Protein AF-A0A7S3MG82-F1 (afdb_monomer)

pLDDT: mean 78.29, std 11.86, range [34.5, 92.75]

Secondary structure (DSSP, 8-state):
-HHHHHHHHHHHHS-GGGGHHHHHHHHHH-SS--SEE-HHHHHHHHHHTT--HHHHHHHHHHHGGGSSEEHHHHHHHHSTT-HHHHHHHHHHHHHHH-SS-SSEEEHHHHHHHHHHH-TT-TTHHHHHHHHHTTT--TTSEEEHHHHHHHHHTT--

Sequence (156 aa):
ALEEVMLLNVASQMPLAELDELRALFRSLDLDDSGRLEAIELVAGLQRAGWGISEAQEAAKKLTRLGPVEFSRFVAALLPSKEELLMPYLRDAFNRLDLDGDGYITTQEFRELLAGNLKHTTNISQTVDTMLEGLGDSMQRVSFEDLSAHMGGICV

Nearest PDB structures (foldseek):
  3pm8-assembly1_B  TM=7.255E-01  e=5.024E-07  Plasmodium falciparum K1
  3pm8-assembly1_A  TM=7.465E-01  e=1.095E-06  Plasmodium falciparum K1
  5nin-assembly1_B  TM=4.102E-01  e=6.882E-04  Homo sapiens
  3n51-assembly1_A  TM=3.410E-01  e=3.886E-04  Toxoplasma gondii
  8ka1-assembly4_H  TM=3.765E-01  e=2.948E-03  Homo sapiens

Solvent-accessible surface area (backbone atoms only — not comparable to full-atom values): 8698 Å² total; per-residue (Å²): 108,57,61,57,53,51,32,29,56,31,39,67,68,54,59,66,81,84,37,48,68,59,50,53,51,49,57,71,32,31,83,81,71,76,69,44,37,44,51,69,34,43,25,54,42,34,40,74,74,67,41,53,71,69,56,18,47,53,53,19,51,63,65,34,67,87,43,67,33,36,62,42,53,51,43,27,71,50,33,62,83,36,52,87,72,34,51,65,46,47,51,53,51,46,60,67,42,20,79,87,66,81,63,40,38,41,65,66,42,53,47,52,54,46,55,69,76,43,85,78,59,94,58,54,67,68,51,50,56,63,42,33,71,81,55,28,51,101,81,46,31,32,37,62,64,52,52,49,53,56,52,59,64,68,65,114

Foldseek 3Di:
DLLLLLLLVLLVPDDVVLCVVVVVLVVCLCPVPPQWHALVSQLVSVVVVVDDSVVSNVVSCVLCVVHTHHSSSSSSVCVLLVCVSNVVSSVVSQCVLPPVNPQKHALVSSLVVCVVPPVDDPCSSVVSQVVLVVQPDPRSIHGPVSVVVVSNVVND

Organism: NCBI:txid89044

Structure (mmCIF, N/CA/C/O backbone):
data_AF-A0A7S3MG82-F1
#
_entry.id   AF-A0A7S3MG82-F1
#
loop_
_atom_site.group_PDB
_atom_site.id
_atom_site.type_symbol
_atom_site.label_atom_id
_atom_site.label_alt_id
_atom_site.label_comp_id
_atom_site.label_asym_id
_atom_site.label_entity_id
_atom_site.label_seq_id
_atom_site.pdbx_PDB_ins_code
_atom_site.Cartn_x
_atom_site.Cartn_y
_atom_site.Cartn_z
_atom_site.occupancy
_atom_site.B_iso_or_equiv
_atom_site.auth_seq_id
_atom_site.auth_comp_id
_atom_site.auth_asym_id
_atom_site.auth_atom_id
_atom_site.pdbx_PDB_model_num
ATOM 1 N N . ALA A 1 1 ? 3.582 2.009 8.254 1.00 57.22 1 ALA A N 1
ATOM 2 C CA . ALA A 1 1 ? 3.347 0.619 8.711 1.00 57.22 1 ALA A CA 1
ATOM 3 C C . ALA A 1 1 ? 1.865 0.390 9.031 1.00 57.22 1 ALA A C 1
ATOM 5 O O . ALA A 1 1 ? 1.306 -0.533 8.456 1.00 57.22 1 ALA A O 1
ATOM 6 N N . LEU A 1 2 ? 1.210 1.245 9.840 1.00 65.25 2 LEU A N 1
ATOM 7 C CA . LEU A 1 2 ? -0.262 1.248 9.993 1.00 65.25 2 LEU A CA 1
ATOM 8 C C . LEU A 1 2 ? -0.962 1.378 8.636 1.00 65.25 2 LEU A C 1
ATOM 10 O O . LEU A 1 2 ? -1.816 0.581 8.264 1.00 65.25 2 LEU A O 1
ATOM 14 N N . GLU A 1 3 ? -0.515 2.370 7.879 1.00 71.25 3 GLU A N 1
ATOM 15 C CA . GLU A 1 3 ? -1.000 2.681 6.545 1.00 71.25 3 GLU A CA 1
ATOM 16 C C . GLU A 1 3 ? -0.889 1.495 5.577 1.00 71.25 3 GLU A C 1
ATOM 18 O O . GLU A 1 3 ? -1.847 1.171 4.895 1.00 71.25 3 GLU A O 1
ATOM 23 N N . GLU A 1 4 ? 0.246 0.794 5.562 1.00 72.00 4 GLU A N 1
ATOM 24 C CA . GLU A 1 4 ? 0.472 -0.359 4.682 1.00 72.00 4 GLU A CA 1
ATOM 25 C C . GLU A 1 4 ? -0.527 -1.492 4.971 1.00 72.00 4 GLU A C 1
ATOM 27 O O . GLU A 1 4 ? -1.040 -2.119 4.049 1.00 72.00 4 GLU A O 1
ATOM 32 N N . VAL A 1 5 ? -0.860 -1.716 6.247 1.00 74.62 5 VAL A N 1
ATOM 33 C CA . VAL A 1 5 ? -1.881 -2.689 6.663 1.00 74.62 5 VAL A CA 1
ATOM 34 C C . VAL A 1 5 ? -3.279 -2.236 6.243 1.00 74.62 5 VAL A C 1
ATOM 36 O O . VAL A 1 5 ? -4.046 -3.039 5.712 1.00 74.62 5 VAL A O 1
ATOM 39 N N . MET A 1 6 ? -3.612 -0.964 6.472 1.00 76.31 6 MET A N 1
ATOM 40 C CA . MET A 1 6 ? -4.897 -0.378 6.078 1.00 76.31 6 MET A CA 1
ATOM 41 C C . MET A 1 6 ? -5.099 -0.440 4.565 1.00 76.31 6 MET A C 1
ATOM 43 O O . MET A 1 6 ? -6.121 -0.938 4.103 1.00 76.31 6 MET A O 1
ATOM 47 N N . LEU A 1 7 ? -4.099 -0.016 3.794 1.00 80.31 7 LEU A N 1
ATOM 48 C CA . LEU A 1 7 ? -4.094 -0.073 2.336 1.00 80.31 7 LEU A CA 1
ATOM 49 C C . LEU A 1 7 ? -4.196 -1.504 1.825 1.00 80.31 7 LEU A C 1
ATOM 51 O O . LEU A 1 7 ? -4.923 -1.748 0.870 1.00 80.31 7 LEU A O 1
ATOM 55 N N . LEU A 1 8 ? -3.519 -2.462 2.463 1.00 79.31 8 LEU A N 1
ATOM 56 C CA . LEU A 1 8 ? -3.634 -3.873 2.101 1.00 79.31 8 LEU A CA 1
ATOM 57 C C . LEU A 1 8 ? -5.046 -4.412 2.354 1.00 79.31 8 LEU A C 1
ATOM 59 O O . LEU A 1 8 ? -5.573 -5.160 1.533 1.00 79.31 8 LEU A O 1
ATOM 63 N N . ASN A 1 9 ? -5.658 -4.027 3.474 1.00 81.94 9 ASN A N 1
ATOM 64 C CA . ASN A 1 9 ? -7.028 -4.397 3.809 1.00 81.94 9 ASN A CA 1
ATOM 65 C C . ASN A 1 9 ? -8.051 -3.748 2.865 1.00 81.94 9 ASN A C 1
ATOM 67 O O . ASN A 1 9 ? -9.017 -4.392 2.476 1.00 81.94 9 ASN A O 1
ATOM 71 N N . VAL A 1 10 ? -7.829 -2.496 2.469 1.00 83.06 10 VAL A N 1
ATOM 72 C CA . VAL A 1 10 ? -8.632 -1.820 1.444 1.00 83.06 10 VAL A CA 1
ATOM 73 C C . VAL A 1 10 ? -8.477 -2.541 0.105 1.00 83.06 10 VAL A C 1
ATOM 75 O O . VAL A 1 10 ? -9.463 -2.999 -0.468 1.00 83.06 10 VAL A O 1
ATOM 78 N N . ALA A 1 11 ? -7.239 -2.725 -0.354 1.00 83.19 11 ALA A N 1
ATOM 79 C CA . ALA A 1 11 ? -6.914 -3.362 -1.625 1.00 83.19 11 ALA A CA 1
ATOM 80 C C . ALA A 1 11 ? -7.492 -4.778 -1.757 1.00 83.19 11 ALA A C 1
ATOM 82 O O . ALA A 1 11 ? -7.919 -5.164 -2.841 1.00 83.19 11 ALA A O 1
ATOM 83 N N . SER A 1 12 ? -7.518 -5.560 -0.673 1.00 80.62 12 SER A N 1
ATOM 84 C CA . SER A 1 12 ? -8.061 -6.924 -0.686 1.00 80.62 12 SER A CA 1
ATOM 85 C C . SER A 1 12 ? -9.590 -6.981 -0.771 1.00 80.62 12 SER A C 1
ATOM 87 O O . SER A 1 12 ? -10.135 -8.020 -1.143 1.00 80.62 12 SER A O 1
ATOM 89 N N . GLN A 1 13 ? -10.281 -5.887 -0.442 1.00 77.88 13 GLN A N 1
ATOM 90 C CA . GLN A 1 13 ? -11.743 -5.799 -0.422 1.00 77.88 13 GLN A CA 1
ATOM 91 C C . GLN A 1 13 ? -12.325 -5.083 -1.644 1.00 77.88 13 GLN A C 1
ATOM 93 O O . GLN A 1 13 ? -13.537 -5.126 -1.860 1.00 77.88 13 GLN A O 1
ATOM 98 N N . MET A 1 14 ? -11.484 -4.431 -2.447 1.00 82.44 14 MET A N 1
ATOM 99 C CA . MET A 1 14 ? -11.924 -3.739 -3.652 1.00 82.44 14 MET A CA 1
ATOM 100 C C . MET A 1 14 ? -12.396 -4.724 -4.733 1.00 82.44 14 MET A C 1
ATOM 102 O O . MET A 1 14 ? -11.755 -5.755 -4.971 1.00 82.44 14 MET A O 1
ATOM 106 N N . PRO A 1 15 ? -13.505 -4.421 -5.430 1.00 82.25 15 PRO A N 1
ATOM 107 C CA . PRO A 1 15 ? -13.991 -5.253 -6.514 1.00 82.25 15 PRO A CA 1
ATOM 108 C C . PRO A 1 15 ? -12.998 -5.242 -7.678 1.00 82.25 15 PRO A C 1
ATOM 110 O O . PRO A 1 15 ? -12.499 -4.196 -8.088 1.00 82.25 15 PRO A O 1
ATOM 113 N N . LEU A 1 16 ? -12.767 -6.415 -8.274 1.00 77.12 16 LEU A N 1
ATOM 114 C CA . LEU A 1 16 ? -11.823 -6.574 -9.388 1.00 77.12 16 LEU A CA 1
ATOM 115 C C . LEU A 1 16 ? -12.098 -5.627 -10.566 1.00 77.12 16 LEU A C 1
ATOM 117 O O . LEU A 1 16 ? -11.147 -5.214 -11.218 1.00 77.12 16 LEU A O 1
ATOM 121 N N . ALA A 1 17 ? -13.364 -5.272 -10.809 1.00 81.75 17 ALA A N 1
ATOM 122 C CA . ALA A 1 17 ? -13.763 -4.358 -11.881 1.00 81.75 17 ALA A CA 1
ATOM 123 C C . ALA A 1 17 ? -13.160 -2.951 -11.724 1.00 81.75 17 ALA A C 1
ATOM 125 O O . ALA A 1 17 ? -12.830 -2.305 -12.712 1.00 81.75 17 ALA A O 1
ATOM 126 N N . GLU A 1 18 ? -12.965 -2.479 -10.492 1.00 79.44 18 GLU A N 1
ATOM 127 C CA . GLU A 1 18 ? -12.331 -1.177 -10.240 1.00 79.44 18 GLU A CA 1
ATOM 128 C C . GLU A 1 18 ? -10.801 -1.244 -10.278 1.00 79.44 18 GLU A C 1
ATOM 130 O O . GLU A 1 18 ? -10.115 -0.224 -10.342 1.00 79.44 18 GLU A O 1
ATOM 135 N N . LEU A 1 19 ? -10.256 -2.459 -10.293 1.00 83.50 19 LEU A N 1
ATOM 136 C CA . LEU A 1 19 ? -8.828 -2.727 -10.351 1.00 83.50 19 LEU A CA 1
ATOM 137 C C . LEU A 1 19 ? -8.367 -3.154 -11.748 1.00 83.50 19 LEU A C 1
ATOM 139 O O . LEU A 1 19 ? -7.215 -3.556 -11.889 1.00 83.50 19 LEU A O 1
ATOM 143 N N . ASP A 1 20 ? -9.210 -3.081 -12.782 1.00 85.12 20 ASP A N 1
ATOM 144 C CA . ASP A 1 20 ? -8.892 -3.611 -14.116 1.00 85.12 20 ASP A CA 1
ATOM 145 C C . ASP A 1 20 ? -7.620 -2.989 -14.721 1.00 85.12 20 ASP A C 1
ATOM 147 O O . ASP A 1 20 ? -6.774 -3.708 -15.257 1.00 85.12 20 ASP A O 1
ATOM 151 N N . GLU A 1 21 ? -7.418 -1.678 -14.560 1.00 83.88 21 GLU A N 1
ATOM 152 C CA . GLU A 1 21 ? -6.186 -0.999 -14.989 1.00 83.88 21 GLU A CA 1
ATOM 153 C C . GLU A 1 21 ? -4.953 -1.489 -14.218 1.00 83.88 21 GLU A C 1
ATOM 155 O O . GLU A 1 21 ? -3.914 -1.789 -14.808 1.00 83.88 21 GLU A O 1
ATOM 160 N N . LEU A 1 22 ? -5.072 -1.604 -12.891 1.00 85.69 22 LEU A N 1
ATOM 161 C CA . LEU A 1 22 ? -3.991 -2.058 -12.012 1.00 85.69 22 LEU A CA 1
ATOM 162 C C . LEU A 1 22 ? -3.661 -3.530 -12.264 1.00 85.69 22 LEU A C 1
ATOM 164 O O . LEU A 1 22 ? -2.502 -3.927 -12.216 1.00 85.69 22 LEU A O 1
ATOM 168 N N . ARG A 1 23 ? -4.668 -4.336 -12.594 1.00 87.62 23 ARG A N 1
ATOM 169 C CA . ARG A 1 23 ? -4.534 -5.737 -12.982 1.00 87.62 23 ARG A CA 1
ATOM 170 C C . ARG A 1 23 ? -3.855 -5.881 -14.336 1.00 87.62 23 ARG A C 1
ATOM 172 O O . ARG A 1 23 ? -3.003 -6.754 -14.485 1.00 87.62 23 ARG A O 1
ATOM 179 N N . ALA A 1 24 ? -4.211 -5.053 -15.315 1.00 88.19 24 ALA A N 1
ATOM 180 C CA . ALA A 1 24 ? -3.529 -5.032 -16.605 1.00 88.19 24 ALA A CA 1
ATOM 181 C C . ALA A 1 24 ? -2.055 -4.639 -16.438 1.00 88.19 24 ALA A C 1
ATOM 183 O O . ALA A 1 24 ? -1.180 -5.288 -17.011 1.00 88.19 24 ALA A O 1
ATOM 184 N N . LEU A 1 25 ? -1.777 -3.640 -15.594 1.00 87.44 25 LEU A N 1
ATOM 185 C CA . LEU A 1 25 ? -0.416 -3.238 -15.260 1.00 87.44 25 LEU A CA 1
ATOM 186 C C . LEU A 1 25 ? 0.344 -4.367 -14.557 1.00 87.44 25 LEU A C 1
ATOM 188 O O . LEU A 1 25 ? 1.422 -4.728 -15.015 1.00 87.44 25 LEU A O 1
ATOM 192 N N . PHE A 1 26 ? -0.227 -4.977 -13.518 1.00 89.56 26 PHE A N 1
ATOM 193 C CA . PHE A 1 26 ? 0.391 -6.096 -12.802 1.00 89.56 26 PHE A CA 1
ATOM 194 C C . PHE A 1 26 ? 0.753 -7.241 -13.752 1.00 89.56 26 PHE A C 1
ATOM 196 O O . PHE A 1 26 ? 1.890 -7.689 -13.768 1.00 89.56 26 PHE A O 1
ATOM 203 N N . ARG A 1 27 ? -0.175 -7.643 -14.628 1.00 89.62 27 ARG A N 1
ATOM 204 C CA . ARG A 1 27 ? 0.069 -8.679 -15.647 1.00 89.62 27 ARG A CA 1
ATOM 205 C C . ARG A 1 27 ? 1.128 -8.303 -16.677 1.00 89.62 27 ARG A C 1
ATOM 207 O O . ARG A 1 27 ? 1.721 -9.177 -17.286 1.00 89.62 27 ARG A O 1
ATOM 214 N N . SER A 1 28 ? 1.330 -7.013 -16.930 1.00 89.50 28 SER A N 1
ATOM 215 C CA . SER A 1 28 ? 2.401 -6.563 -17.824 1.00 89.50 28 SER A CA 1
ATOM 216 C C . SER A 1 28 ? 3.787 -6.639 -17.175 1.00 89.50 28 SER A C 1
ATOM 218 O O . SER A 1 28 ? 4.791 -6.597 -17.887 1.00 89.50 28 SER A O 1
ATOM 220 N N . LEU A 1 29 ? 3.824 -6.714 -15.840 1.00 89.50 29 LEU A N 1
ATOM 221 C CA . LEU A 1 29 ? 5.031 -6.830 -15.028 1.00 89.50 29 LEU A CA 1
ATOM 222 C C . LEU A 1 29 ? 5.345 -8.292 -14.687 1.00 89.50 29 LEU A C 1
ATOM 224 O O . LEU A 1 29 ? 6.514 -8.646 -14.695 1.00 89.50 29 LEU A O 1
ATOM 228 N N . ASP A 1 30 ? 4.321 -9.101 -14.414 1.00 91.31 30 ASP A N 1
ATOM 229 C CA . ASP A 1 30 ? 4.398 -10.535 -14.096 1.00 91.31 30 ASP A CA 1
ATOM 230 C C . ASP A 1 30 ? 4.695 -11.327 -15.378 1.00 91.31 30 ASP A C 1
ATOM 232 O O . ASP A 1 30 ? 3.792 -11.688 -16.136 1.00 91.31 30 ASP A O 1
ATOM 236 N N . LEU A 1 31 ? 5.982 -11.483 -15.696 1.00 87.62 31 LEU A N 1
ATOM 237 C CA . LEU A 1 31 ? 6.422 -12.016 -16.988 1.00 87.62 31 LEU A CA 1
ATOM 238 C C . LEU A 1 31 ? 6.310 -13.538 -17.047 1.00 87.62 31 LEU A C 1
ATOM 240 O O . LEU A 1 31 ? 6.239 -14.096 -18.147 1.00 87.62 31 LEU A O 1
ATOM 244 N N . ASP A 1 32 ? 6.332 -14.195 -15.890 1.00 88.62 32 ASP A N 1
ATOM 245 C CA . ASP A 1 32 ? 6.232 -15.644 -15.767 1.00 88.62 32 ASP A CA 1
ATOM 246 C C . ASP A 1 32 ? 4.834 -16.141 -15.355 1.00 88.62 32 ASP A C 1
ATOM 248 O O . ASP A 1 32 ? 4.622 -17.354 -15.303 1.00 88.62 32 ASP A O 1
ATOM 252 N N . ASP A 1 33 ? 3.874 -15.225 -15.159 1.00 87.19 33 ASP A N 1
ATOM 253 C CA . ASP A 1 33 ? 2.492 -15.500 -14.725 1.00 87.19 33 ASP A CA 1
ATOM 254 C C . ASP A 1 33 ? 2.454 -16.277 -13.395 1.00 87.19 33 ASP A C 1
ATOM 256 O O . ASP A 1 33 ? 1.581 -17.117 -13.151 1.00 87.19 33 ASP A O 1
ATOM 260 N N . SER A 1 34 ? 3.426 -16.014 -12.516 1.00 89.00 34 SER A N 1
ATOM 261 C CA . SER A 1 34 ? 3.510 -16.627 -11.188 1.00 89.00 34 SER A CA 1
ATOM 262 C C . SER A 1 34 ? 2.471 -16.069 -10.211 1.00 89.00 34 SER A C 1
ATOM 264 O O . SER A 1 34 ? 2.240 -16.647 -9.140 1.00 89.00 34 SER A O 1
ATOM 266 N N . GLY A 1 35 ? 1.827 -14.949 -10.554 1.00 87.12 35 GLY A N 1
ATOM 267 C CA . GLY A 1 35 ? 0.889 -14.231 -9.699 1.00 87.12 35 GLY A CA 1
ATOM 268 C C . GLY A 1 35 ? 1.574 -13.402 -8.611 1.00 87.12 35 GLY A C 1
ATOM 269 O O . GLY A 1 35 ? 0.904 -12.935 -7.679 1.00 87.12 35 GLY A O 1
ATOM 270 N N . ARG A 1 36 ? 2.901 -13.233 -8.683 1.00 91.44 36 ARG A N 1
ATOM 271 C CA . ARG A 1 36 ? 3.715 -12.485 -7.719 1.00 91.44 36 ARG A CA 1
ATOM 272 C C . ARG A 1 36 ? 4.839 -11.769 -8.451 1.00 91.44 36 ARG A C 1
ATOM 274 O O . ARG A 1 36 ? 5.545 -12.390 -9.216 1.00 91.44 36 ARG A O 1
ATOM 281 N N . LEU A 1 37 ? 5.065 -10.497 -8.138 1.00 91.12 37 LEU A N 1
ATOM 282 C CA . LEU A 1 37 ? 6.163 -9.749 -8.743 1.00 91.12 37 LEU A CA 1
ATOM 283 C C . LEU A 1 37 ? 7.443 -9.903 -7.931 1.00 91.12 37 LEU A C 1
ATOM 285 O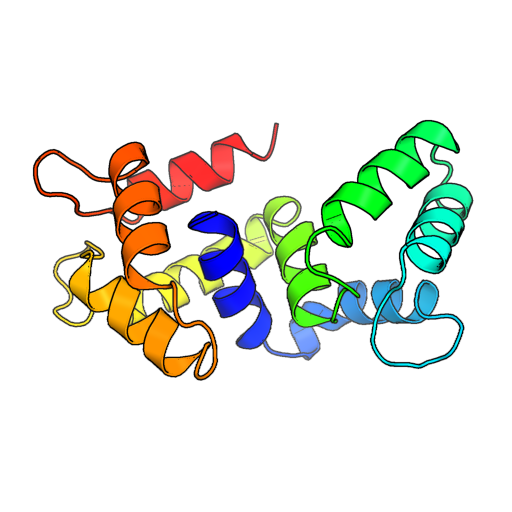 O . LEU A 1 37 ? 7.505 -9.550 -6.744 1.00 91.12 37 LEU A O 1
ATOM 289 N N . GLU A 1 38 ? 8.487 -10.378 -8.594 1.00 91.56 38 GLU A N 1
ATOM 290 C CA . GLU A 1 38 ? 9.842 -10.373 -8.069 1.00 91.56 38 GLU A CA 1
ATOM 291 C C . GLU A 1 38 ? 10.555 -9.040 -8.336 1.00 91.56 38 GLU A C 1
ATOM 293 O O . GLU A 1 38 ? 10.167 -8.227 -9.179 1.00 91.56 38 GLU A O 1
ATOM 298 N N . ALA A 1 39 ? 11.657 -8.798 -7.619 1.00 90.94 39 ALA A N 1
ATOM 299 C CA . ALA A 1 39 ? 12.415 -7.554 -7.759 1.00 90.94 39 ALA A CA 1
ATOM 300 C C . ALA A 1 39 ? 12.910 -7.349 -9.196 1.00 90.94 39 ALA A C 1
ATOM 302 O O . ALA A 1 39 ? 12.946 -6.223 -9.684 1.00 90.94 39 ALA A O 1
ATOM 303 N N . ILE A 1 40 ? 13.282 -8.434 -9.878 1.00 91.38 40 ILE A N 1
ATOM 304 C CA . ILE A 1 40 ? 13.792 -8.371 -11.247 1.00 91.38 40 ILE A CA 1
ATOM 305 C C . ILE A 1 40 ? 12.709 -7.941 -12.244 1.00 91.38 40 ILE A C 1
ATOM 307 O O . ILE A 1 40 ? 12.979 -7.129 -13.128 1.00 91.38 40 ILE A O 1
ATOM 311 N N . GLU A 1 41 ? 11.481 -8.415 -12.052 1.00 92.75 41 GLU A N 1
ATOM 312 C CA . GLU A 1 41 ? 10.321 -8.091 -12.881 1.00 92.75 41 GLU A CA 1
ATOM 313 C C . GLU A 1 41 ? 9.883 -6.642 -12.680 1.00 92.75 41 GLU A C 1
ATOM 315 O O . GLU A 1 41 ? 9.679 -5.907 -13.647 1.00 92.75 41 GLU A O 1
ATOM 320 N N . LEU A 1 42 ? 9.851 -6.188 -11.423 1.00 90.19 42 LEU A N 1
ATOM 321 C CA . LEU A 1 42 ? 9.592 -4.788 -11.087 1.00 90.19 42 LEU A CA 1
ATOM 322 C C . LEU A 1 42 ? 10.636 -3.857 -11.710 1.00 90.19 42 LEU A C 1
ATOM 324 O O . LEU A 1 42 ? 10.271 -2.844 -12.304 1.00 90.19 42 LEU A O 1
ATOM 328 N N . VAL A 1 43 ? 11.928 -4.199 -11.626 1.00 92.38 43 VAL A N 1
ATOM 329 C CA . VAL A 1 43 ? 12.992 -3.400 -12.256 1.00 92.38 43 VAL A CA 1
ATOM 330 C C . VAL A 1 43 ? 12.803 -3.347 -13.769 1.00 92.38 43 VAL A C 1
ATOM 332 O O . VAL A 1 43 ? 12.812 -2.256 -14.338 1.00 92.38 43 VAL A O 1
ATOM 335 N N . ALA A 1 44 ? 12.59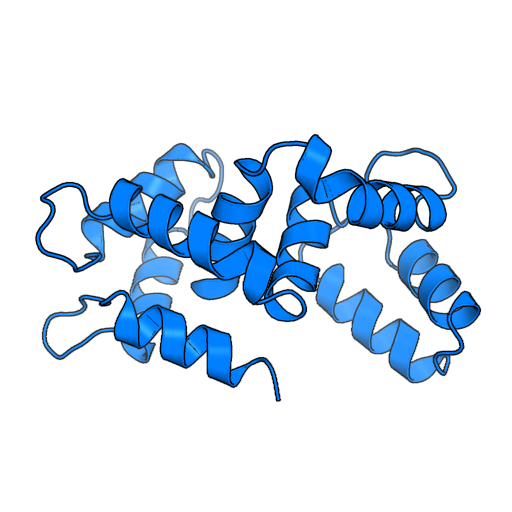7 -4.494 -14.420 1.00 91.50 44 ALA A N 1
ATOM 336 C CA . ALA A 1 44 ? 12.405 -4.561 -15.867 1.00 91.50 44 ALA A CA 1
ATOM 337 C C . ALA A 1 44 ? 11.189 -3.737 -16.322 1.00 91.50 44 ALA A C 1
ATOM 339 O O . ALA A 1 44 ? 11.257 -2.998 -17.309 1.00 91.50 44 ALA A O 1
ATOM 340 N N . GLY A 1 45 ? 10.091 -3.815 -15.574 1.00 88.94 45 GLY A N 1
ATOM 341 C CA . GLY A 1 45 ? 8.883 -3.043 -15.815 1.00 88.94 45 GLY A CA 1
ATOM 342 C C . GLY A 1 45 ? 9.060 -1.537 -15.652 1.00 88.94 45 GLY A C 1
ATOM 343 O O . GLY A 1 45 ? 8.685 -0.773 -16.542 1.00 88.94 45 GLY A O 1
ATOM 344 N N . LEU A 1 46 ? 9.687 -1.100 -14.557 1.00 88.94 46 LEU A N 1
ATOM 345 C CA . LEU A 1 46 ? 9.969 0.318 -14.306 1.00 88.94 46 LEU A CA 1
ATOM 346 C C . LEU A 1 46 ? 10.930 0.895 -15.355 1.00 88.94 46 LEU A C 1
ATOM 348 O O . LEU A 1 46 ? 10.713 1.999 -15.854 1.00 88.94 46 LEU A O 1
ATOM 352 N N . GLN A 1 47 ? 11.941 0.130 -15.776 1.00 91.44 47 GLN A N 1
ATOM 353 C CA . GLN A 1 47 ? 12.828 0.540 -16.868 1.00 91.44 47 GLN A CA 1
ATOM 354 C C . GLN A 1 47 ? 12.088 0.679 -18.203 1.00 91.44 47 GLN A C 1
ATOM 356 O O . GLN A 1 47 ? 12.329 1.635 -18.939 1.00 91.44 47 GLN A O 1
ATOM 361 N N . ARG A 1 48 ? 11.150 -0.227 -18.515 1.00 89.25 48 ARG A N 1
ATOM 362 C CA . ARG A 1 48 ? 10.276 -0.097 -19.697 1.00 89.25 48 ARG A CA 1
ATOM 363 C C . ARG A 1 48 ? 9.384 1.142 -19.634 1.00 89.25 48 ARG A C 1
ATOM 365 O O . ARG A 1 48 ? 9.087 1.714 -20.679 1.00 89.25 48 ARG A O 1
ATOM 372 N N . ALA A 1 49 ? 8.985 1.560 -18.435 1.00 83.81 49 ALA A N 1
ATOM 373 C CA . ALA A 1 49 ? 8.253 2.803 -18.201 1.00 83.81 49 ALA A CA 1
ATOM 374 C C . ALA A 1 49 ? 9.146 4.062 -18.259 1.00 83.81 49 ALA A C 1
ATOM 376 O O . ALA A 1 49 ? 8.644 5.171 -18.096 1.00 83.81 49 ALA A O 1
ATOM 377 N N . GLY A 1 50 ? 10.453 3.910 -18.508 1.00 88.31 50 GLY A N 1
ATOM 378 C CA . GLY A 1 50 ? 11.400 5.012 -18.691 1.00 88.31 50 GLY A CA 1
ATOM 379 C C . GLY A 1 50 ? 12.180 5.417 -17.439 1.00 88.31 50 GLY A C 1
ATOM 380 O O . GLY A 1 50 ? 12.898 6.413 -17.486 1.00 88.31 50 GLY A O 1
ATOM 381 N N . TRP A 1 51 ? 12.070 4.669 -16.335 1.00 90.12 51 TRP A N 1
ATOM 382 C CA . TRP A 1 51 ? 12.804 4.966 -15.101 1.00 90.12 51 TRP A CA 1
ATOM 383 C C . TRP A 1 51 ? 14.290 4.622 -15.235 1.00 90.12 51 TRP A C 1
ATOM 385 O O . TRP A 1 51 ? 14.670 3.647 -15.896 1.00 90.12 51 TRP A O 1
ATOM 395 N N . GLY A 1 52 ? 15.148 5.385 -14.552 1.00 92.6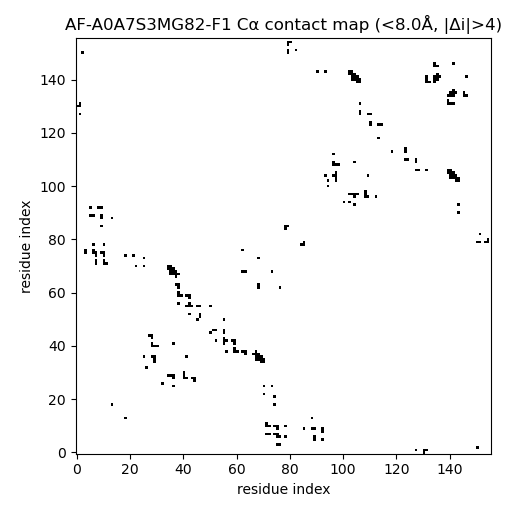2 52 GLY A N 1
ATOM 396 C CA . GLY A 1 52 ? 16.570 5.070 -14.470 1.00 92.62 52 GLY A CA 1
ATOM 397 C C . GLY A 1 52 ? 16.809 3.745 -13.741 1.00 92.62 52 GLY A C 1
ATOM 398 O O . GLY A 1 52 ? 16.092 3.396 -12.806 1.00 92.62 52 GLY A O 1
ATOM 399 N N . ILE A 1 53 ? 17.857 3.000 -14.119 1.00 91.94 53 ILE A N 1
ATOM 400 C CA . ILE A 1 53 ? 18.144 1.680 -13.520 1.00 91.94 53 ILE A CA 1
ATOM 401 C C . ILE A 1 53 ? 18.290 1.735 -11.992 1.00 91.94 53 ILE A C 1
ATOM 403 O O . ILE A 1 53 ? 17.814 0.845 -11.295 1.00 91.94 53 ILE A O 1
ATOM 407 N N . SER A 1 54 ? 18.906 2.798 -11.468 1.00 92.25 54 SER A N 1
ATOM 408 C CA . SER A 1 54 ? 19.103 2.971 -10.027 1.00 92.25 54 SER A CA 1
ATOM 409 C C . SER A 1 54 ? 17.790 3.264 -9.299 1.00 92.25 54 SER A C 1
ATOM 411 O O . SER A 1 54 ? 17.572 2.748 -8.208 1.00 92.25 54 SER A O 1
ATOM 413 N N . GLU A 1 55 ? 16.910 4.066 -9.900 1.00 90.50 55 GLU A N 1
ATOM 414 C CA . GLU A 1 55 ? 15.599 4.411 -9.335 1.00 90.50 55 GLU A CA 1
ATOM 415 C C . GLU A 1 55 ? 14.680 3.189 -9.338 1.00 90.50 55 GLU A C 1
ATOM 417 O O . GLU A 1 55 ? 14.050 2.879 -8.329 1.00 90.50 55 GLU A O 1
ATOM 422 N N . ALA A 1 56 ? 14.680 2.441 -10.445 1.00 89.25 56 ALA A N 1
ATOM 423 C CA . ALA A 1 56 ? 13.941 1.195 -10.583 1.00 89.25 56 ALA A CA 1
ATOM 424 C C . ALA A 1 56 ? 14.385 0.151 -9.546 1.00 89.25 56 ALA A C 1
ATOM 426 O O . ALA A 1 56 ? 13.548 -0.476 -8.902 1.00 89.25 56 ALA A O 1
ATOM 427 N N . GLN A 1 57 ? 15.697 -0.013 -9.338 1.00 90.94 57 GLN A N 1
ATOM 428 C CA . GLN A 1 57 ? 16.234 -0.925 -8.324 1.00 90.94 57 GLN A CA 1
ATOM 429 C C . GLN A 1 57 ? 15.850 -0.516 -6.903 1.00 90.94 57 GLN A C 1
ATOM 431 O O . GLN A 1 57 ? 15.531 -1.380 -6.088 1.00 90.94 57 GLN A O 1
ATOM 436 N N . GLU A 1 58 ? 15.878 0.778 -6.598 1.00 90.00 58 GLU A N 1
ATOM 437 C CA . GLU A 1 58 ? 15.520 1.278 -5.274 1.00 90.00 58 GLU A CA 1
ATOM 438 C C . GLU A 1 58 ? 14.021 1.100 -4.991 1.00 90.00 58 GLU A C 1
ATOM 440 O O . GLU A 1 58 ? 13.641 0.608 -3.927 1.00 90.00 58 GLU A O 1
ATOM 445 N N . ALA A 1 59 ? 13.163 1.419 -5.963 1.00 86.06 59 ALA A N 1
ATOM 446 C CA . ALA A 1 59 ? 11.722 1.208 -5.862 1.00 86.06 59 ALA A CA 1
ATOM 447 C C . ALA A 1 59 ? 11.369 -0.282 -5.730 1.00 86.06 59 ALA A C 1
ATOM 449 O O . ALA A 1 59 ? 10.612 -0.663 -4.834 1.00 86.06 59 ALA A O 1
ATOM 450 N N . ALA A 1 60 ? 11.973 -1.142 -6.556 1.00 88.25 60 ALA A N 1
ATOM 451 C CA . ALA A 1 60 ? 11.762 -2.584 -6.488 1.00 88.25 60 ALA A CA 1
ATOM 452 C C . ALA A 1 60 ? 12.184 -3.152 -5.128 1.00 88.25 60 ALA A C 1
ATOM 454 O O . ALA A 1 60 ? 11.404 -3.863 -4.504 1.00 88.25 60 ALA A O 1
ATOM 455 N N . LYS A 1 61 ? 13.363 -2.774 -4.609 1.00 87.56 61 LYS A N 1
ATOM 456 C CA . LYS A 1 61 ? 13.822 -3.197 -3.274 1.00 87.56 61 LYS A CA 1
ATOM 457 C C . LYS A 1 61 ? 12.855 -2.799 -2.164 1.00 87.56 61 LYS A C 1
ATOM 459 O O . LYS A 1 61 ? 12.641 -3.584 -1.242 1.00 87.56 61 LYS A O 1
ATOM 464 N N . LYS A 1 62 ? 12.288 -1.591 -2.234 1.00 84.12 62 LYS A N 1
ATOM 465 C CA . LYS A 1 62 ? 11.293 -1.122 -1.260 1.00 84.12 62 LYS A CA 1
ATOM 466 C C . LYS A 1 62 ? 10.036 -1.988 -1.300 1.00 84.12 62 LYS A C 1
ATOM 468 O O . LYS A 1 62 ? 9.598 -2.452 -0.249 1.00 84.12 62 LYS A O 1
ATOM 473 N N . LEU A 1 63 ? 9.510 -2.259 -2.494 1.00 82.06 63 LEU A N 1
ATOM 474 C CA . LEU A 1 63 ? 8.303 -3.069 -2.683 1.00 82.06 63 LEU A CA 1
ATOM 475 C C . LEU A 1 63 ? 8.514 -4.541 -2.293 1.00 82.06 63 LEU A C 1
ATOM 477 O O . LEU A 1 63 ? 7.652 -5.137 -1.651 1.00 82.06 63 LEU A O 1
ATOM 481 N N . THR A 1 64 ? 9.679 -5.119 -2.596 1.00 85.88 64 THR A N 1
ATOM 482 C CA . THR A 1 64 ? 9.989 -6.529 -2.299 1.00 85.88 64 THR A CA 1
ATOM 483 C C . THR A 1 64 ? 10.606 -6.757 -0.920 1.00 85.88 64 THR A C 1
ATOM 485 O O . THR A 1 64 ? 11.069 -7.859 -0.621 1.00 85.88 64 THR A O 1
ATOM 488 N N . ARG A 1 65 ? 10.655 -5.735 -0.055 1.00 81.50 65 ARG A N 1
ATOM 489 C CA . ARG A 1 65 ? 11.265 -5.825 1.286 1.00 81.50 65 ARG A CA 1
ATOM 490 C C . ARG A 1 65 ? 10.658 -6.945 2.138 1.00 81.50 65 ARG A C 1
ATOM 492 O O . ARG A 1 65 ? 11.352 -7.543 2.953 1.00 81.50 65 ARG A O 1
ATOM 499 N N . LEU A 1 66 ? 9.370 -7.225 1.942 1.00 74.69 66 LEU A N 1
ATOM 500 C CA . LEU A 1 66 ? 8.603 -8.259 2.644 1.00 74.69 66 LEU A CA 1
ATOM 501 C C . LEU A 1 66 ? 8.475 -9.563 1.830 1.00 74.69 66 LEU A C 1
ATOM 503 O O . LEU A 1 66 ? 7.561 -10.353 2.071 1.00 74.69 66 LEU A O 1
ATOM 507 N N . GLY A 1 67 ? 9.353 -9.773 0.846 1.00 83.06 67 GLY A N 1
ATOM 508 C CA . GLY A 1 67 ? 9.278 -10.874 -0.115 1.00 83.06 67 GLY A CA 1
ATOM 509 C C . GLY A 1 67 ? 8.561 -10.486 -1.416 1.00 83.06 67 GLY A C 1
ATOM 510 O O . GLY A 1 67 ? 8.313 -9.298 -1.642 1.00 83.06 67 GLY A O 1
ATOM 511 N N . PRO A 1 68 ? 8.231 -11.470 -2.273 1.00 83.62 68 PRO A N 1
ATOM 512 C CA . PRO A 1 68 ? 7.539 -11.237 -3.540 1.00 83.62 68 PRO A CA 1
ATOM 513 C C . PRO A 1 68 ? 6.247 -10.436 -3.352 1.00 83.62 68 PRO A C 1
ATOM 515 O O . PRO A 1 68 ? 5.557 -10.568 -2.335 1.00 83.62 68 PRO A O 1
ATOM 518 N N . VAL A 1 69 ? 5.929 -9.582 -4.321 1.00 88.44 69 VAL A N 1
ATOM 519 C CA . VAL A 1 69 ? 4.795 -8.659 -4.236 1.00 88.44 69 VAL A CA 1
ATOM 520 C C . VAL A 1 69 ? 3.568 -9.307 -4.858 1.00 88.44 69 VAL A C 1
ATOM 522 O O . VAL A 1 69 ? 3.454 -9.434 -6.072 1.00 88.44 69 VAL A O 1
ATOM 525 N N . GLU A 1 70 ? 2.628 -9.710 -4.012 1.00 88.31 70 GLU A N 1
ATOM 526 C CA . GLU A 1 70 ? 1.317 -10.188 -4.451 1.00 88.31 70 GLU A CA 1
ATOM 527 C C . GLU A 1 70 ? 0.457 -9.034 -4.983 1.00 88.31 70 GLU A C 1
ATOM 529 O O . GLU A 1 70 ? 0.666 -7.869 -4.630 1.00 88.31 70 GLU A O 1
ATOM 534 N N . PHE A 1 71 ? -0.558 -9.358 -5.790 1.00 86.31 71 PHE A N 1
ATOM 535 C CA . PHE A 1 71 ? -1.445 -8.364 -6.402 1.00 86.31 71 PHE A CA 1
ATOM 536 C C . PHE A 1 71 ? -2.066 -7.386 -5.389 1.00 86.31 71 PHE A C 1
ATOM 538 O O . PHE A 1 71 ? -2.069 -6.181 -5.622 1.00 86.31 71 PHE A O 1
ATOM 545 N N . SER A 1 72 ? -2.519 -7.869 -4.229 1.00 83.81 72 SER A N 1
ATOM 546 C CA . SER A 1 72 ? -3.085 -7.021 -3.168 1.00 83.81 72 SER A CA 1
ATOM 547 C C . SER A 1 72 ? -2.077 -6.005 -2.619 1.00 83.81 72 SER A C 1
ATOM 549 O O . SER A 1 72 ? -2.431 -4.851 -2.393 1.00 83.81 72 SER A O 1
ATOM 551 N N . ARG A 1 73 ? -0.806 -6.398 -2.457 1.00 84.75 73 ARG A N 1
ATOM 552 C CA . ARG A 1 73 ? 0.273 -5.500 -2.017 1.00 84.75 73 ARG A CA 1
ATOM 553 C C . ARG A 1 73 ? 0.658 -4.508 -3.113 1.00 84.75 73 ARG A C 1
ATOM 555 O O . ARG A 1 73 ? 0.937 -3.353 -2.811 1.00 84.75 73 ARG A O 1
ATOM 562 N N . PHE A 1 74 ? 0.649 -4.938 -4.372 1.00 86.69 74 PHE A N 1
ATOM 563 C CA . PHE A 1 74 ? 0.874 -4.050 -5.511 1.00 86.69 74 PHE A CA 1
ATOM 564 C C . PHE A 1 74 ? -0.198 -2.958 -5.594 1.00 86.69 74 PHE A C 1
ATOM 566 O O . PHE A 1 74 ? 0.129 -1.780 -5.712 1.00 86.69 74 PHE A O 1
ATOM 573 N N . VAL A 1 75 ? -1.470 -3.341 -5.461 1.00 86.06 75 VAL A N 1
ATOM 574 C CA . VAL A 1 75 ? -2.595 -2.399 -5.403 1.00 86.06 75 VAL A CA 1
ATOM 575 C C . VAL A 1 75 ? -2.438 -1.472 -4.198 1.00 86.06 75 VAL A C 1
ATOM 577 O O . VAL A 1 75 ? -2.480 -0.262 -4.376 1.00 86.06 75 VAL A O 1
ATOM 580 N N . ALA A 1 76 ? -2.155 -2.005 -3.006 1.00 83.56 76 ALA A N 1
ATOM 581 C CA . ALA A 1 76 ? -1.916 -1.203 -1.804 1.00 83.56 76 ALA A CA 1
ATOM 582 C C . ALA A 1 76 ? -0.810 -0.152 -1.989 1.00 83.56 76 ALA A C 1
ATOM 584 O O . ALA A 1 76 ? -0.951 0.965 -1.507 1.00 83.56 76 ALA A O 1
ATOM 585 N N . ALA A 1 77 ? 0.259 -0.473 -2.720 1.00 82.06 77 ALA A N 1
ATOM 586 C CA . ALA A 1 77 ? 1.347 0.464 -2.994 1.00 82.06 77 ALA A CA 1
ATOM 587 C C . ALA A 1 77 ? 0.982 1.571 -4.003 1.00 82.06 77 ALA A C 1
ATOM 589 O O . ALA A 1 77 ? 1.572 2.648 -3.963 1.00 82.06 77 ALA A O 1
ATOM 590 N N . LEU A 1 78 ? 0.033 1.315 -4.909 1.00 81.44 78 LEU A N 1
ATOM 591 C CA . LEU A 1 78 ? -0.403 2.264 -5.943 1.00 81.44 78 LEU A CA 1
ATOM 592 C C . LEU A 1 78 ? -1.687 3.020 -5.582 1.00 81.44 78 LEU A C 1
ATOM 594 O O . LEU A 1 78 ? -2.001 4.033 -6.201 1.00 81.44 78 LEU A O 1
ATOM 598 N N . LEU A 1 79 ? -2.437 2.551 -4.588 1.00 79.12 79 LEU A N 1
ATOM 599 C CA . LEU A 1 79 ? -3.666 3.191 -4.130 1.00 79.12 79 LEU A CA 1
ATOM 600 C C . LEU A 1 79 ? -3.474 4.628 -3.624 1.00 79.12 79 LEU A C 1
ATOM 602 O O . LEU A 1 79 ? -4.316 5.454 -3.968 1.00 79.12 79 LEU A O 1
ATOM 606 N N . PRO A 1 80 ? -2.397 4.976 -2.886 1.00 77.00 80 PRO A N 1
ATOM 607 C CA . PRO A 1 80 ? -2.167 6.360 -2.475 1.00 77.00 80 PRO A CA 1
ATOM 608 C C . PRO A 1 80 ? -2.120 7.329 -3.660 1.00 77.00 80 PRO A C 1
ATOM 610 O O . PRO A 1 80 ? -2.662 8.419 -3.585 1.00 77.00 80 PRO A O 1
ATOM 613 N N . SER A 1 81 ? -1.585 6.913 -4.812 1.00 75.25 81 SER A N 1
ATOM 614 C CA . SER A 1 81 ? -1.554 7.756 -6.020 1.00 75.25 81 SER A CA 1
ATOM 615 C C . SER A 1 81 ? -2.908 7.866 -6.741 1.00 75.25 81 SER A C 1
ATOM 617 O O . SER A 1 81 ? -3.014 8.583 -7.735 1.00 75.25 81 SER A O 1
ATOM 619 N N . LYS A 1 82 ? -3.949 7.179 -6.255 1.00 76.81 82 LYS A N 1
ATOM 620 C CA . LYS A 1 82 ? -5.323 7.214 -6.770 1.00 76.81 82 LYS A CA 1
ATOM 621 C C . LYS A 1 82 ? -6.310 7.588 -5.656 1.00 76.81 82 LYS A C 1
ATOM 623 O O . LYS A 1 82 ? -7.189 6.801 -5.315 1.00 76.81 82 LYS A O 1
ATOM 628 N N . GLU A 1 83 ? -6.190 8.798 -5.110 1.00 75.31 83 GLU A N 1
ATOM 629 C CA . GLU A 1 83 ? -7.001 9.279 -3.976 1.00 75.31 83 GLU A CA 1
ATOM 630 C C . GLU A 1 83 ? -8.520 9.130 -4.196 1.00 75.31 83 GLU A C 1
ATOM 632 O O . GLU A 1 83 ? -9.220 8.632 -3.316 1.00 75.31 83 GLU A O 1
ATOM 637 N N . GLU A 1 84 ? -9.029 9.466 -5.387 1.00 76.88 84 GLU A N 1
ATOM 638 C CA . GLU A 1 84 ? -10.457 9.333 -5.733 1.00 76.88 84 GLU A CA 1
ATOM 639 C C . GLU A 1 84 ? -10.970 7.891 -5.620 1.00 76.88 84 GLU A C 1
ATOM 641 O O . GLU A 1 84 ? -12.118 7.658 -5.243 1.00 76.88 84 GLU A O 1
ATOM 646 N N . LEU A 1 85 ? -10.101 6.925 -5.929 1.00 77.94 85 LEU A N 1
ATOM 647 C CA . LEU A 1 85 ? -10.389 5.503 -5.819 1.00 77.94 85 LEU A CA 1
ATOM 648 C C . LEU A 1 85 ? -10.183 5.010 -4.383 1.00 77.94 85 LEU A C 1
ATOM 650 O O . LEU A 1 85 ? -10.913 4.146 -3.926 1.00 77.94 85 LEU A O 1
ATOM 654 N N . LEU A 1 86 ? -9.204 5.545 -3.658 1.00 80.69 86 LEU A N 1
ATOM 655 C CA . LEU A 1 86 ? -8.870 5.122 -2.301 1.00 80.69 86 LEU A CA 1
ATOM 656 C C . LEU A 1 86 ? -9.898 5.599 -1.266 1.00 80.69 86 LEU A C 1
ATOM 658 O O . LEU A 1 86 ? -10.299 4.823 -0.401 1.00 80.69 86 LEU A O 1
ATOM 662 N N . MET A 1 87 ? -10.329 6.860 -1.333 1.00 80.75 87 MET A N 1
ATOM 663 C CA . MET A 1 87 ? -11.080 7.516 -0.256 1.00 80.75 87 MET A CA 1
ATOM 664 C C . MET A 1 87 ? -12.404 6.831 0.130 1.00 80.75 87 MET A C 1
ATOM 666 O O . MET A 1 87 ? -12.634 6.652 1.332 1.00 80.75 87 MET A O 1
ATOM 670 N N . PRO A 1 88 ? -13.267 6.397 -0.812 1.00 82.94 88 PRO A N 1
ATOM 671 C CA . PRO A 1 88 ? -14.504 5.692 -0.467 1.00 82.94 88 PRO A CA 1
ATOM 672 C C . PRO A 1 88 ? -14.236 4.366 0.255 1.00 82.94 88 PRO A C 1
ATOM 674 O O . PRO A 1 88 ? -14.835 4.083 1.291 1.00 82.94 88 PRO A O 1
ATOM 677 N N . TYR A 1 89 ? -13.274 3.583 -0.237 1.00 83.69 89 TYR A N 1
ATOM 678 C CA . TYR A 1 89 ? -12.949 2.282 0.345 1.00 83.69 89 TYR A CA 1
ATOM 679 C C . TYR A 1 89 ? -12.188 2.390 1.655 1.00 83.69 89 TYR A C 1
ATOM 681 O O . TYR A 1 89 ? -12.375 1.555 2.539 1.00 83.69 89 TYR A O 1
ATOM 689 N N . LEU A 1 90 ? -11.346 3.412 1.797 1.00 82.56 90 LEU A N 1
ATOM 690 C CA . LEU A 1 90 ? -10.673 3.720 3.048 1.00 82.56 90 LEU A CA 1
ATOM 691 C C . LEU A 1 90 ? -11.695 4.066 4.130 1.00 82.56 90 LEU A C 1
ATOM 693 O O . LEU A 1 90 ? -11.593 3.562 5.245 1.00 82.56 90 LEU A O 1
ATOM 697 N N . ARG A 1 91 ? -12.715 4.864 3.793 1.00 84.06 91 ARG A N 1
ATOM 698 C CA . ARG A 1 91 ? -13.814 5.185 4.710 1.00 84.06 91 ARG A CA 1
ATOM 699 C C . ARG A 1 91 ? -14.635 3.952 5.077 1.00 84.06 91 ARG A C 1
ATOM 701 O O . ARG A 1 91 ? -14.919 3.751 6.253 1.00 84.06 91 ARG A O 1
ATOM 708 N N . ASP A 1 92 ? -14.950 3.089 4.119 1.00 84.56 92 ASP A N 1
ATOM 709 C CA . ASP A 1 92 ? -15.662 1.839 4.407 1.00 84.56 92 ASP A CA 1
ATOM 710 C C . ASP A 1 92 ? -14.820 0.851 5.228 1.00 84.56 92 ASP A C 1
ATOM 712 O O . ASP A 1 92 ? -15.342 0.132 6.081 1.00 84.56 92 ASP A O 1
ATOM 716 N N . ALA A 1 93 ? -13.510 0.781 4.988 1.00 82.50 93 ALA A N 1
ATOM 717 C CA . ALA A 1 93 ? -12.593 -0.014 5.800 1.00 82.50 93 ALA A CA 1
ATOM 718 C C . ALA A 1 93 ? -12.483 0.537 7.228 1.00 82.50 93 ALA A C 1
ATOM 720 O O . ALA A 1 93 ? -12.493 -0.253 8.169 1.00 82.50 93 ALA A O 1
ATOM 721 N N . PHE A 1 94 ? -12.447 1.863 7.384 1.00 83.81 94 PHE A N 1
ATOM 722 C CA . PHE A 1 94 ? -12.458 2.531 8.683 1.00 83.81 94 PHE A CA 1
ATOM 723 C C . PHE A 1 94 ? -13.741 2.219 9.460 1.00 83.81 94 PHE A C 1
ATOM 725 O O . PHE A 1 94 ? -13.674 1.735 10.581 1.00 83.81 94 PHE A O 1
ATOM 732 N N . ASN A 1 95 ? -14.908 2.383 8.835 1.00 84.75 95 ASN A N 1
ATOM 733 C CA . ASN A 1 95 ? -16.202 2.113 9.472 1.00 84.75 95 ASN A CA 1
ATOM 734 C C . ASN A 1 95 ? -16.399 0.637 9.865 1.00 84.75 95 ASN A C 1
ATOM 736 O O . ASN A 1 95 ? -17.256 0.324 10.679 1.00 84.75 95 ASN A O 1
ATOM 740 N N . ARG A 1 96 ? -15.669 -0.294 9.239 1.00 81.56 96 ARG A N 1
ATOM 741 C CA . ARG A 1 96 ? -15.682 -1.719 9.620 1.00 81.56 96 ARG A CA 1
ATOM 742 C C . ARG A 1 96 ? -14.746 -2.037 10.780 1.00 81.56 96 ARG A C 1
ATOM 744 O O . ARG A 1 96 ? -14.888 -3.094 11.388 1.00 81.56 96 ARG A O 1
ATOM 751 N N . LEU A 1 97 ? -13.757 -1.180 11.000 1.00 79.12 97 LEU A N 1
ATOM 752 C CA . LEU A 1 97 ? -12.790 -1.283 12.083 1.00 79.12 97 LEU A CA 1
ATOM 753 C C . LEU A 1 97 ? -13.310 -0.653 13.365 1.00 79.12 97 LEU A C 1
ATOM 755 O O . LEU A 1 97 ? -13.096 -1.217 14.426 1.00 79.12 97 LEU A O 1
ATOM 759 N N . ASP A 1 98 ? -13.986 0.480 13.236 1.00 85.38 98 ASP A N 1
ATOM 760 C CA . ASP A 1 98 ? -14.745 1.133 14.295 1.00 85.38 98 ASP A CA 1
ATOM 761 C C . ASP A 1 98 ? -15.978 0.270 14.637 1.00 85.38 98 ASP A C 1
ATOM 763 O O . ASP A 1 98 ? -17.018 0.330 13.973 1.00 85.38 98 ASP A O 1
ATOM 767 N N . LEU A 1 99 ? -15.815 -0.642 15.599 1.00 81.12 99 LEU A N 1
ATOM 768 C CA . LEU A 1 99 ? -16.819 -1.651 15.945 1.00 81.12 99 LEU A CA 1
ATOM 769 C C . LEU A 1 99 ? -17.943 -1.061 16.793 1.00 81.12 99 LEU A C 1
ATOM 771 O O . LEU A 1 99 ? -19.072 -1.563 16.745 1.00 81.12 99 LEU A O 1
ATOM 775 N N . ASP A 1 100 ? -17.630 -0.046 17.596 1.00 84.06 100 ASP A N 1
ATOM 776 C CA . ASP A 1 100 ? -18.600 0.636 18.447 1.00 84.06 100 ASP A CA 1
ATOM 777 C C . ASP A 1 100 ? -19.241 1.863 17.773 1.00 84.06 100 ASP A C 1
ATOM 779 O O . ASP A 1 100 ? -20.295 2.325 18.226 1.00 84.06 100 ASP A O 1
ATOM 783 N N . GLY A 1 101 ? -18.699 2.303 16.635 1.00 83.12 101 GLY A N 1
ATOM 784 C CA . GLY A 1 101 ? -19.207 3.408 15.833 1.00 83.12 101 GLY A CA 1
ATOM 785 C C . GLY A 1 101 ? -18.912 4.772 16.452 1.00 83.12 101 GLY A C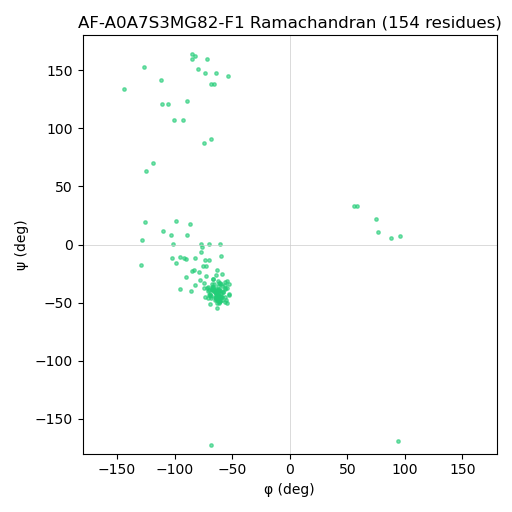 1
ATOM 786 O O . GLY A 1 101 ? -19.657 5.723 16.181 1.00 83.12 101 GLY A O 1
ATOM 787 N N . ASP A 1 102 ? -17.906 4.874 17.328 1.00 85.50 102 ASP A N 1
ATOM 788 C CA . ASP A 1 102 ? -17.556 6.115 18.022 1.00 85.50 102 ASP A CA 1
ATOM 789 C C . ASP A 1 102 ? -16.784 7.112 17.133 1.00 85.50 102 ASP A C 1
ATOM 791 O O . ASP A 1 102 ? -16.607 8.275 17.512 1.00 85.50 102 ASP A O 1
ATOM 795 N N . GLY A 1 103 ? -16.416 6.698 15.916 1.00 83.69 103 GLY A N 1
ATOM 796 C CA . GLY A 1 103 ? -15.669 7.482 14.938 1.00 83.69 103 GLY A CA 1
ATOM 797 C C . GLY A 1 103 ? -14.152 7.374 15.089 1.00 83.69 103 GLY A C 1
ATOM 798 O O . GLY A 1 103 ? 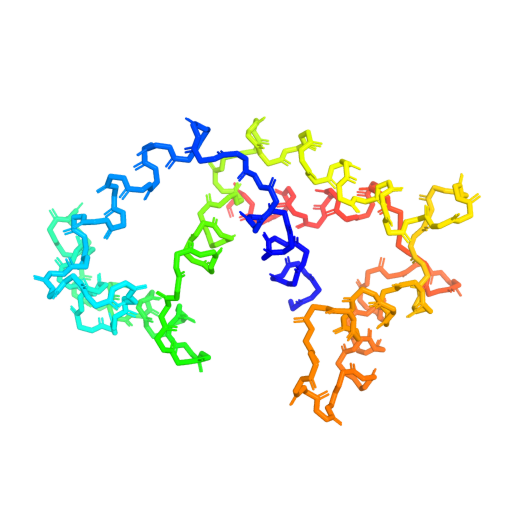-13.422 8.079 14.378 1.00 83.69 103 GLY A O 1
ATOM 799 N N . TYR A 1 104 ? -13.670 6.511 15.981 1.00 85.75 104 TYR A N 1
ATOM 800 C CA . TYR A 1 104 ? -12.263 6.282 16.251 1.00 85.75 104 TYR A CA 1
ATOM 801 C C . TYR A 1 104 ? -11.919 4.800 16.133 1.00 85.75 104 TYR A C 1
ATOM 803 O O . TYR A 1 104 ? -12.729 3.917 16.358 1.00 85.75 104 TYR A O 1
ATOM 811 N N . ILE A 1 105 ? -10.664 4.519 15.793 1.00 82.69 105 ILE A N 1
ATOM 812 C CA . ILE A 1 105 ? -10.122 3.164 15.847 1.00 82.69 105 ILE A CA 1
ATOM 813 C C . ILE A 1 105 ? -9.202 3.073 17.052 1.00 82.69 105 ILE A C 1
ATOM 815 O O . ILE A 1 105 ? -8.199 3.788 17.156 1.00 82.69 105 ILE A O 1
ATOM 819 N N . THR A 1 106 ? -9.538 2.162 17.953 1.00 83.12 106 THR A N 1
ATOM 820 C CA . THR A 1 106 ? -8.734 1.824 19.121 1.00 83.12 106 THR A CA 1
ATOM 821 C C . THR A 1 106 ? -7.663 0.783 18.788 1.00 83.12 106 THR A C 1
ATOM 823 O O . THR A 1 106 ? -7.773 -0.024 17.860 1.00 83.12 106 THR A O 1
ATOM 826 N N . THR A 1 107 ? -6.630 0.714 19.629 1.00 77.31 107 THR A N 1
ATOM 827 C CA . THR A 1 107 ? -5.620 -0.357 19.606 1.00 77.31 107 THR A CA 1
ATOM 828 C C . THR A 1 107 ? -6.236 -1.757 19.652 1.00 77.31 107 THR A C 1
ATOM 830 O O . THR A 1 107 ? -5.698 -2.700 19.067 1.00 77.31 107 THR A O 1
ATOM 833 N N . GLN A 1 108 ? -7.360 -1.908 20.356 1.00 77.75 108 GLN A N 1
ATOM 834 C CA . GLN A 1 108 ? -8.052 -3.182 20.507 1.00 77.75 108 GLN A CA 1
ATOM 835 C C . GLN A 1 108 ? -8.687 -3.622 19.181 1.00 77.75 108 GLN A C 1
ATOM 837 O O . GLN A 1 108 ? -8.403 -4.723 18.712 1.00 77.75 108 GLN A O 1
ATOM 842 N N . GLU A 1 109 ? -9.453 -2.742 18.542 1.00 80.19 109 GLU A N 1
ATOM 843 C CA . GLU A 1 109 ? -10.099 -2.997 17.247 1.00 80.19 109 GLU A CA 1
ATOM 844 C C . GLU A 1 109 ? -9.077 -3.257 16.139 1.00 80.19 109 GLU A C 1
ATOM 846 O O . GLU A 1 109 ? -9.222 -4.173 15.325 1.00 80.19 109 GLU A O 1
ATOM 851 N N . PHE A 1 110 ? -7.966 -2.519 16.157 1.00 74.50 110 PHE A N 1
ATOM 852 C CA . PHE A 1 110 ? -6.898 -2.725 15.189 1.00 74.50 110 PHE A CA 1
ATOM 853 C C . PHE A 1 110 ? -6.201 -4.087 15.356 1.00 74.50 110 PHE A C 1
ATOM 855 O O . PHE A 1 110 ? -5.859 -4.748 14.367 1.00 74.50 110 PHE A O 1
ATOM 862 N N . ARG A 1 111 ? -6.025 -4.564 16.600 1.00 74.06 111 ARG A N 1
ATOM 863 C CA . ARG A 1 111 ? -5.529 -5.929 16.851 1.00 74.06 111 ARG A CA 1
ATOM 864 C C . ARG A 1 111 ? -6.494 -6.988 16.339 1.00 74.06 111 ARG A C 1
ATOM 866 O O . ARG A 1 111 ? -6.022 -7.998 15.822 1.00 74.06 111 ARG A O 1
ATOM 873 N N . GLU A 1 112 ? -7.802 -6.784 16.468 1.00 73.62 112 GLU A N 1
ATOM 874 C CA . GLU A 1 112 ? -8.799 -7.747 15.990 1.00 73.62 112 GLU A CA 1
ATOM 875 C C . GLU A 1 112 ? -8.754 -7.910 14.467 1.00 73.62 112 GLU A C 1
ATOM 877 O O . GLU A 1 112 ? -8.734 -9.041 13.972 1.00 73.62 112 GLU A O 1
ATOM 882 N N . LEU A 1 113 ? -8.604 -6.815 13.716 1.00 70.38 113 LEU A N 1
ATOM 883 C CA . LEU A 1 113 ? -8.423 -6.886 12.263 1.00 70.38 113 LEU A CA 1
ATOM 884 C C . LEU A 1 113 ? -7.134 -7.610 11.867 1.00 70.38 113 LEU A C 1
ATOM 886 O O . LEU A 1 113 ? -7.140 -8.461 10.971 1.00 70.38 113 LEU A O 1
ATOM 890 N N . LEU A 1 114 ? -6.024 -7.309 12.542 1.00 64.75 114 LEU A N 1
ATOM 891 C CA . LEU A 1 114 ? -4.757 -7.979 12.264 1.00 64.75 114 LEU A CA 1
ATOM 892 C C . LEU A 1 114 ? -4.785 -9.460 12.640 1.00 64.75 114 LEU A C 1
ATOM 894 O O . LEU A 1 114 ? -4.239 -10.276 11.901 1.00 64.75 114 LEU A O 1
ATOM 898 N N . ALA A 1 115 ? -5.457 -9.830 13.727 1.00 65.50 115 ALA A N 1
ATOM 899 C CA . ALA A 1 115 ? -5.665 -11.226 14.095 1.00 65.50 115 ALA A CA 1
ATOM 900 C C . ALA A 1 115 ? -6.549 -11.969 13.073 1.00 65.50 115 ALA A C 1
ATOM 902 O O . ALA A 1 115 ? -6.326 -13.154 12.808 1.00 65.50 115 ALA A O 1
ATOM 903 N N . GLY A 1 116 ? -7.524 -11.279 12.470 1.00 62.00 116 GLY A N 1
ATOM 904 C CA . GLY A 1 116 ? -8.400 -11.821 11.429 1.00 62.00 116 GLY A CA 1
ATOM 905 C C . GLY A 1 116 ? -7.696 -12.062 10.087 1.00 62.00 116 GLY A C 1
ATOM 906 O O . GLY A 1 116 ? -7.848 -13.139 9.504 1.00 62.00 116 GLY A O 1
ATOM 907 N N . ASN A 1 117 ? -6.899 -11.091 9.623 1.00 55.41 117 ASN A N 1
ATOM 908 C CA . ASN A 1 117 ? -6.234 -11.118 8.312 1.00 55.41 117 ASN A CA 1
ATOM 909 C C . ASN A 1 117 ? -4.837 -11.762 8.323 1.00 55.41 117 ASN A C 1
ATOM 911 O O . ASN A 1 117 ? -4.411 -12.323 7.315 1.00 55.41 117 ASN A O 1
ATOM 915 N N . LEU A 1 118 ? -4.118 -11.721 9.448 1.00 55.06 118 LEU A N 1
ATOM 916 C CA . LEU A 1 118 ? -2.762 -12.254 9.578 1.00 55.06 118 LEU A CA 1
ATOM 917 C C . LEU A 1 118 ? -2.718 -13.370 10.630 1.00 55.06 118 LEU A C 1
ATOM 919 O O . LEU A 1 118 ? -2.091 -13.251 11.679 1.00 55.06 118 LEU A O 1
AT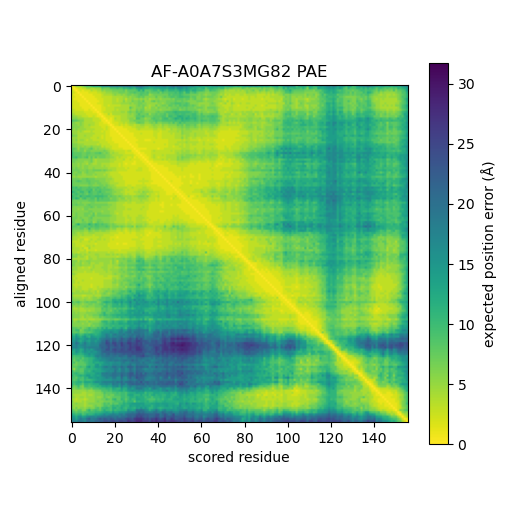OM 923 N N . LYS A 1 119 ? -3.324 -14.522 10.326 1.00 52.94 119 LYS A N 1
ATOM 924 C CA . LYS A 1 119 ? -3.307 -15.717 11.200 1.00 52.94 119 LYS A CA 1
ATOM 925 C C . LYS A 1 119 ? -1.903 -16.291 11.502 1.00 52.94 119 LYS A C 1
ATOM 927 O O . LYS A 1 119 ? -1.797 -17.295 12.203 1.00 52.94 119 LYS A O 1
ATOM 932 N N . HIS A 1 120 ? -0.824 -15.689 10.990 1.00 46.66 120 HIS A N 1
ATOM 933 C CA . HIS A 1 120 ? 0.544 -16.216 11.066 1.00 46.66 120 HIS A CA 1
ATOM 934 C C . HIS A 1 120 ? 1.619 -15.255 11.598 1.00 46.66 120 HIS A C 1
ATOM 936 O O . HIS A 1 120 ? 2.783 -15.647 11.649 1.00 46.66 120 HIS A O 1
ATOM 942 N N . THR A 1 121 ? 1.294 -14.037 12.038 1.00 45.62 121 THR A N 1
ATOM 943 C CA . THR A 1 121 ? 2.313 -13.117 12.575 1.00 45.62 121 THR A CA 1
ATOM 944 C C . THR A 1 121 ? 2.324 -13.101 14.103 1.00 45.62 121 THR A C 1
ATOM 946 O O . THR A 1 121 ? 1.486 -12.504 14.768 1.00 45.62 121 THR A O 1
ATOM 949 N N . THR A 1 122 ? 3.357 -13.710 14.682 1.00 48.59 122 THR A N 1
ATOM 950 C CA . THR A 1 122 ? 3.590 -13.819 16.135 1.00 48.59 122 THR A CA 1
ATOM 951 C C . THR A 1 122 ? 3.976 -12.488 16.811 1.00 48.59 122 THR A C 1
ATOM 953 O O . THR A 1 122 ? 4.201 -12.463 18.014 1.00 48.59 122 THR A O 1
ATOM 956 N N . ASN A 1 123 ? 4.062 -11.380 16.061 1.00 54.97 123 ASN A N 1
ATOM 957 C CA . ASN A 1 123 ? 4.546 -10.073 16.537 1.00 54.97 123 ASN A CA 1
ATOM 958 C C . ASN A 1 123 ? 3.569 -8.904 16.286 1.00 54.97 123 ASN A C 1
ATOM 960 O O . ASN A 1 123 ? 3.964 -7.737 16.302 1.00 54.97 123 ASN A O 1
ATOM 964 N N . ILE A 1 124 ? 2.287 -9.206 16.048 1.00 58.19 124 ILE A N 1
ATOM 965 C CA . ILE A 1 124 ? 1.256 -8.197 15.755 1.00 58.19 124 ILE A CA 1
ATOM 966 C C . ILE A 1 124 ? 1.167 -7.148 16.872 1.00 58.19 124 ILE A C 1
ATOM 968 O O . ILE A 1 124 ? 1.249 -5.965 16.569 1.00 58.19 124 ILE A O 1
ATOM 972 N N . SER A 1 125 ? 1.081 -7.548 18.147 1.00 55.59 125 SER A N 1
ATOM 973 C CA . SER A 1 125 ? 0.844 -6.595 19.247 1.00 55.59 125 SER A CA 1
ATOM 974 C C . SER A 1 125 ? 1.911 -5.507 19.360 1.00 55.59 125 SER A C 1
ATOM 976 O O . SER A 1 125 ? 1.559 -4.336 19.407 1.00 55.59 125 SER A O 1
ATOM 978 N N . GLN A 1 126 ? 3.200 -5.869 19.321 1.00 57.66 126 GLN A N 1
ATOM 979 C CA . GLN A 1 126 ? 4.282 -4.877 19.384 1.00 57.66 126 GLN A CA 1
ATOM 980 C C . GLN A 1 126 ? 4.243 -3.924 18.190 1.00 57.66 126 GLN A C 1
ATOM 982 O O . GLN A 1 126 ? 4.511 -2.737 18.329 1.00 57.66 126 GLN A O 1
ATOM 987 N N . THR A 1 127 ? 3.873 -4.439 17.019 1.00 59.19 127 THR A N 1
ATOM 988 C CA . THR A 1 127 ? 3.808 -3.625 15.810 1.00 59.19 127 THR A CA 1
ATOM 989 C C . THR A 1 127 ? 2.639 -2.634 15.872 1.00 59.19 127 THR A C 1
ATOM 991 O O . THR A 1 127 ? 2.814 -1.482 15.497 1.00 59.19 127 THR A O 1
ATOM 994 N N . VAL A 1 128 ? 1.476 -3.048 16.389 1.00 64.19 128 VAL A N 1
ATOM 995 C CA . VAL A 1 128 ? 0.285 -2.190 16.545 1.00 64.19 128 VAL A CA 1
ATOM 996 C C . VAL A 1 128 ? 0.518 -1.058 17.533 1.00 64.19 128 VAL A C 1
ATOM 998 O O . VAL A 1 128 ? 0.187 0.086 17.233 1.00 64.19 128 VAL A O 1
ATOM 1001 N N . ASP A 1 129 ? 1.114 -1.366 18.683 1.00 65.31 129 ASP A N 1
ATOM 1002 C CA . ASP A 1 129 ? 1.336 -0.371 19.729 1.00 65.31 129 ASP A CA 1
ATOM 1003 C C . ASP A 1 129 ? 2.302 0.723 19.224 1.00 65.31 129 ASP A C 1
ATOM 1005 O O . ASP A 1 129 ? 1.986 1.908 19.296 1.00 65.31 129 ASP A O 1
ATOM 1009 N N . THR A 1 130 ? 3.409 0.349 18.566 1.00 65.62 130 THR A N 1
ATOM 1010 C CA . THR A 1 130 ? 4.333 1.320 17.939 1.00 65.62 130 THR A CA 1
ATOM 1011 C C . THR A 1 130 ? 3.706 2.067 16.754 1.00 65.62 130 THR A C 1
ATOM 1013 O O . THR A 1 130 ? 4.074 3.202 16.463 1.00 65.62 130 THR A O 1
ATOM 1016 N N . MET A 1 131 ? 2.764 1.447 16.037 1.00 63.69 131 MET A N 1
ATOM 1017 C CA . MET A 1 131 ? 2.060 2.080 14.916 1.00 63.69 131 MET A CA 1
ATOM 1018 C C . MET A 1 131 ? 1.090 3.175 15.374 1.00 63.69 131 MET A C 1
ATOM 1020 O O . MET A 1 131 ? 0.953 4.182 14.680 1.00 63.69 131 MET A O 1
ATOM 1024 N N . LEU A 1 132 ? 0.422 2.979 16.511 1.00 66.12 132 LEU A N 1
ATOM 1025 C CA . LEU A 1 132 ? -0.579 3.909 17.036 1.00 66.12 132 LEU A CA 1
ATOM 1026 C C . LEU A 1 132 ? 0.039 5.044 17.855 1.00 66.12 132 LEU A C 1
ATOM 1028 O O . LEU A 1 132 ? -0.536 6.123 17.906 1.00 66.12 132 LEU A O 1
ATOM 1032 N N . GLU A 1 133 ? 1.240 4.867 18.407 1.00 67.56 133 GLU A N 1
ATOM 1033 C CA . GLU A 1 133 ? 1.966 5.940 19.108 1.00 67.56 133 GLU A CA 1
ATOM 1034 C C . GLU A 1 133 ? 2.256 7.176 18.234 1.00 67.56 133 GLU A C 1
ATOM 1036 O O . GLU A 1 133 ? 2.405 8.274 18.764 1.00 67.56 133 GLU A O 1
ATOM 1041 N N . GLY A 1 134 ? 2.336 7.020 16.907 1.00 65.50 134 GLY A N 1
ATOM 1042 C CA . GLY A 1 134 ? 2.619 8.121 15.974 1.00 65.50 134 GLY A CA 1
ATOM 1043 C C . GLY A 1 134 ? 1.392 8.790 15.350 1.00 65.50 134 GLY A C 1
ATOM 1044 O O . GLY A 1 134 ? 1.544 9.814 14.689 1.00 65.50 134 GLY A O 1
ATOM 1045 N N . LEU A 1 135 ? 0.206 8.198 15.515 1.00 64.56 135 LEU A N 1
ATOM 1046 C CA . LEU A 1 135 ? -1.035 8.614 14.846 1.00 64.56 135 LEU A CA 1
ATOM 1047 C C . LEU A 1 135 ? -2.209 8.805 15.806 1.00 64.56 135 LEU A C 1
ATOM 1049 O O . LEU A 1 135 ? -3.201 9.420 15.432 1.00 64.56 135 LEU A O 1
ATOM 1053 N N . GLY A 1 136 ? -2.113 8.246 17.010 1.00 62.97 136 GLY A N 1
ATOM 1054 C CA . GLY A 1 136 ? -3.156 8.310 18.013 1.00 62.97 136 GLY A CA 1
ATOM 1055 C C . GLY A 1 136 ? -3.170 9.636 18.760 1.00 62.97 136 GLY A C 1
ATOM 1056 O O . GLY A 1 136 ? -2.142 10.285 18.965 1.00 62.97 136 GLY A O 1
ATOM 1057 N N . ASP A 1 137 ? -4.360 10.007 19.211 1.00 66.25 137 ASP A N 1
ATOM 1058 C CA . ASP A 1 137 ? -4.567 11.090 20.158 1.00 66.25 137 ASP A CA 1
ATOM 1059 C C . ASP A 1 137 ? -4.006 10.748 21.558 1.00 66.25 137 ASP A C 1
ATOM 1061 O O . ASP A 1 137 ? -3.360 9.721 21.793 1.00 66.25 137 ASP A O 1
ATOM 1065 N N . SER A 1 138 ? -4.285 11.602 22.546 1.00 70.56 138 SER A N 1
ATOM 1066 C CA . SER A 1 138 ? -3.893 11.372 23.945 1.00 70.56 138 SER A CA 1
ATOM 1067 C C . SER A 1 138 ? -4.474 10.090 24.563 1.00 70.56 138 SER A C 1
ATOM 1069 O O . SER A 1 138 ? -4.060 9.708 25.659 1.00 70.56 138 SER A O 1
ATOM 1071 N N . MET A 1 139 ? -5.406 9.423 23.878 1.00 67.81 139 MET A N 1
ATOM 1072 C CA . MET A 1 139 ? -6.041 8.170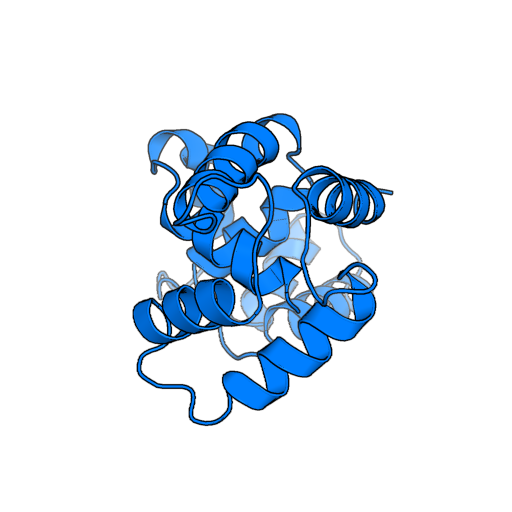 24.273 1.00 67.81 139 MET A CA 1
ATOM 1073 C C . MET A 1 139 ? -5.626 6.975 23.400 1.00 67.81 139 MET A C 1
ATOM 1075 O O . MET A 1 139 ? -6.226 5.911 23.536 1.00 67.81 139 MET A O 1
ATOM 1079 N N . GLN A 1 140 ? -4.598 7.113 22.550 1.00 72.62 140 GLN A N 1
ATOM 1080 C CA . GLN A 1 140 ? -4.159 6.085 21.592 1.00 72.62 140 GLN A CA 1
ATOM 1081 C C . GLN A 1 140 ? -5.260 5.667 20.604 1.00 72.62 140 GLN A C 1
ATOM 1083 O O . GLN A 1 140 ? -5.335 4.509 20.188 1.00 72.62 140 GLN A O 1
ATOM 1088 N N . ARG A 1 141 ? -6.128 6.611 20.235 1.00 80.19 141 ARG A N 1
ATOM 1089 C CA . ARG A 1 141 ? -7.207 6.407 19.269 1.00 80.19 141 ARG A CA 1
ATOM 1090 C C . ARG A 1 141 ? -6.938 7.200 18.002 1.00 80.19 141 ARG A C 1
ATOM 1092 O O . ARG A 1 141 ? -6.436 8.317 18.074 1.00 80.19 141 ARG A O 1
ATOM 1099 N N . VAL A 1 142 ? -7.258 6.619 16.850 1.00 81.69 142 VAL A N 1
ATOM 1100 C CA . VAL A 1 142 ? -7.037 7.244 15.537 1.00 81.69 142 VAL A CA 1
ATOM 1101 C C . VAL A 1 142 ? -8.378 7.589 14.914 1.00 81.69 142 VAL A C 1
ATOM 1103 O O . VAL A 1 142 ? -9.194 6.697 14.689 1.00 81.69 142 VAL A O 1
ATOM 1106 N N . SER A 1 143 ? -8.605 8.867 14.615 1.00 85.56 143 SER A N 1
ATOM 1107 C CA . SER A 1 143 ? -9.791 9.293 13.870 1.00 85.56 143 SER A CA 1
ATOM 1108 C C . SER A 1 143 ? -9.598 9.109 12.360 1.00 85.56 143 SER A C 1
ATOM 1110 O O . SER A 1 143 ? -8.472 9.003 11.860 1.00 85.56 143 SER A O 1
ATOM 1112 N N . PHE A 1 144 ? -10.693 9.113 11.593 1.00 82.69 144 PHE A N 1
ATOM 1113 C CA . PHE A 1 144 ? -10.589 9.109 10.130 1.00 82.69 144 PHE A CA 1
ATOM 1114 C C . PHE A 1 144 ? -9.849 10.349 9.610 1.00 82.69 144 PHE A C 1
ATOM 1116 O O . PHE A 1 144 ? -9.146 10.261 8.608 1.00 82.69 144 PHE A O 1
ATOM 1123 N N . GLU A 1 145 ? -9.986 11.496 10.278 1.00 82.06 145 GLU A N 1
ATOM 1124 C CA . GLU A 1 145 ? -9.280 12.724 9.904 1.00 82.06 145 GLU A CA 1
ATOM 1125 C C . GLU A 1 145 ? -7.768 12.558 10.062 1.00 82.06 145 GLU A C 1
ATOM 1127 O O . GLU A 1 145 ? -7.046 12.852 9.112 1.00 82.06 145 GLU A O 1
ATOM 1132 N N . ASP A 1 146 ? -7.298 11.973 11.167 1.00 80.38 146 ASP A N 1
ATOM 1133 C CA . ASP A 1 146 ? -5.871 11.695 11.384 1.00 80.38 146 ASP A CA 1
ATOM 1134 C C . ASP A 1 146 ? -5.325 10.712 10.341 1.00 80.38 146 ASP A C 1
ATOM 1136 O O . ASP A 1 146 ? -4.265 10.936 9.750 1.00 80.38 146 ASP A O 1
ATOM 1140 N N . LEU A 1 147 ? -6.080 9.643 10.060 1.00 77.06 147 LEU A N 1
ATOM 1141 C CA . LEU A 1 147 ? -5.713 8.653 9.049 1.00 77.06 147 LEU A CA 1
ATOM 1142 C C . LEU A 1 147 ? -5.672 9.275 7.646 1.00 77.06 147 LEU A C 1
ATOM 1144 O O . LEU A 1 147 ? -4.701 9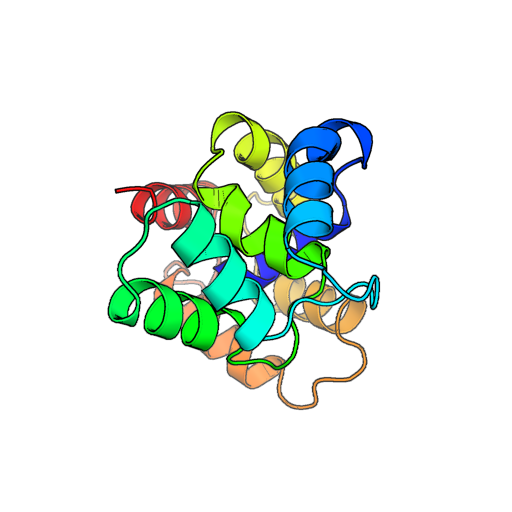.090 6.917 1.00 77.06 147 LEU A O 1
ATOM 1148 N N . SER A 1 148 ? -6.699 10.043 7.276 1.00 76.56 148 SER A N 1
ATOM 1149 C CA . SER A 1 148 ? -6.792 10.699 5.969 1.00 76.56 148 SER A CA 1
ATOM 1150 C C . SER A 1 148 ? -5.725 11.774 5.785 1.00 76.56 148 SER A C 1
ATOM 1152 O O . SER A 1 148 ? -5.124 11.850 4.720 1.00 76.56 148 SER A O 1
ATOM 1154 N N . ALA A 1 149 ? -5.414 12.552 6.825 1.00 76.38 149 ALA A N 1
ATOM 1155 C CA . ALA A 1 149 ? -4.353 13.550 6.790 1.00 76.38 149 ALA A CA 1
ATOM 1156 C C . ALA A 1 149 ? -2.981 12.886 6.631 1.00 76.38 149 ALA A C 1
ATOM 1158 O O . ALA A 1 149 ? -2.142 13.366 5.866 1.00 76.38 149 ALA A O 1
ATOM 1159 N N . HIS A 1 150 ? -2.763 11.754 7.304 1.00 73.31 150 HIS A N 1
ATOM 1160 C CA . HIS A 1 150 ? -1.533 10.988 7.158 1.00 73.31 150 HIS A CA 1
ATOM 1161 C C . HIS A 1 150 ? -1.376 10.407 5.747 1.00 73.31 150 HIS A C 1
ATOM 1163 O O . HIS A 1 150 ? -0.289 10.472 5.180 1.00 73.31 150 HIS A O 1
ATOM 1169 N N . MET A 1 151 ? -2.460 9.896 5.155 1.00 68.06 151 MET A N 1
ATOM 1170 C CA . MET A 1 151 ? -2.455 9.325 3.801 1.00 68.06 151 MET A CA 1
ATOM 1171 C C . MET A 1 151 ? -2.384 10.394 2.702 1.00 68.06 151 MET A C 1
ATOM 1173 O O . MET A 1 151 ? -1.664 10.228 1.719 1.00 68.06 151 MET A O 1
ATOM 1177 N N . GLY A 1 152 ? -3.055 11.531 2.888 1.00 61.34 152 GLY A N 1
ATOM 1178 C CA . GLY A 1 152 ? -2.966 12.687 1.994 1.00 61.34 152 GLY A CA 1
ATOM 1179 C C . GLY A 1 152 ? -1.581 13.343 2.012 1.00 61.34 152 GLY A C 1
ATOM 1180 O O . GLY A 1 152 ? -1.121 13.846 0.990 1.00 61.34 152 GLY A O 1
ATOM 1181 N N . GLY A 1 153 ? -0.860 13.270 3.137 1.00 55.94 153 GLY A N 1
ATOM 1182 C CA . GLY A 1 153 ? 0.520 13.755 3.257 1.00 55.94 153 GLY A CA 1
ATOM 1183 C C . GLY A 1 153 ? 1.568 12.926 2.503 1.00 55.94 153 GLY A C 1
ATOM 1184 O O . GLY A 1 153 ? 2.693 13.387 2.330 1.00 55.94 153 GLY A O 1
ATOM 1185 N N . ILE A 1 154 ? 1.214 11.724 2.043 1.00 52.22 154 ILE A N 1
ATOM 1186 C CA . ILE A 1 154 ? 2.090 10.824 1.271 1.00 52.22 154 ILE A CA 1
ATOM 1187 C C . ILE A 1 154 ? 1.960 11.075 -0.239 1.00 52.22 154 ILE A C 1
ATOM 1189 O O . ILE A 1 154 ? 2.804 10.640 -1.021 1.00 52.22 154 ILE A O 1
ATOM 1193 N N . CYS A 1 155 ? 0.944 11.838 -0.650 1.00 42.41 155 CYS A N 1
ATOM 1194 C CA . CYS A 1 155 ? 0.641 12.154 -2.045 1.00 42.41 155 CYS A CA 1
ATOM 1195 C C . CYS A 1 155 ? 1.396 13.374 -2.609 1.00 42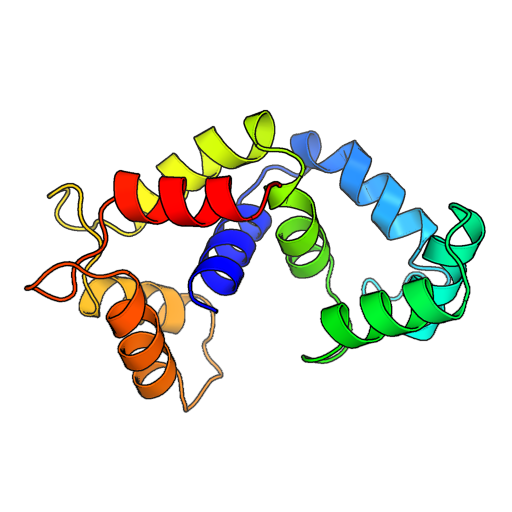.41 155 CYS A C 1
ATOM 1197 O O . CYS A 1 155 ? 0.980 13.904 -3.640 1.00 42.41 155 CYS A O 1
ATOM 1199 N N . VAL A 1 156 ? 2.488 13.829 -1.977 1.00 34.50 156 VAL A N 1
ATOM 1200 C CA . VAL A 1 156 ? 3.262 15.006 -2.428 1.00 34.50 156 VAL A CA 1
ATOM 1201 C C . VAL A 1 156 ? 4.730 14.681 -2.657 1.00 34.50 156 VAL A C 1
ATOM 1203 O O . VAL A 1 156 ? 5.377 14.157 -1.724 1.00 34.50 156 VAL A O 1
#

Radius of gyration: 16.53 Å; Cα contacts (8 Å, |Δi|>4): 152; chains: 1; bounding box: 38×32×44 Å

Mean predicted aligned error: 8.89 Å

InterPro domains:
  IPR002048 EF-hand domain [PF13202] (22-43)
  IPR002048 EF-hand domain [PF13405] (90-115)
  IPR002048 EF-hand domain [PS50222] (17-52)
  IPR002048 EF-hand domain [PS50222] (85-120)
  IPR002048 EF-hand domain [SM00054] (21-49)
  IPR002048 EF-hand domain [SM00054] (89-117)
  IPR011992 EF-hand domain pair [SSF47473] (8-151)
  IPR018247 EF-Hand 1, calcium-binding site [PS00018] (30-42)
  IPR018247 EF-Hand 1, calcium-binding site [PS00018] (98-110)